Protein AF-A0A2E0QLB9-F1 (afdb_monomer_lite)

Structure (mmCIF, N/CA/C/O backbone):
data_AF-A0A2E0QLB9-F1
#
_entry.id   AF-A0A2E0QLB9-F1
#
loop_
_atom_site.group_PDB
_atom_site.id
_atom_site.type_symbol
_atom_site.label_atom_id
_atom_site.label_alt_id
_atom_site.label_comp_id
_atom_site.label_asym_id
_atom_site.label_entity_id
_atom_site.label_seq_id
_atom_site.pdbx_PDB_ins_code
_atom_site.Cartn_x
_atom_site.Cartn_y
_atom_site.Cartn_z
_atom_site.occupancy
_atom_site.B_iso_or_equiv
_atom_site.auth_seq_id
_atom_site.auth_comp_id
_atom_site.auth_asym_id
_atom_site.auth_atom_id
_atom_site.pdbx_PDB_model_num
ATOM 1 N N . MET A 1 1 ? -23.725 -4.078 9.492 1.00 59.78 1 MET A N 1
ATOM 2 C CA . MET A 1 1 ? -22.254 -4.255 9.501 1.00 59.78 1 MET A CA 1
ATOM 3 C C . MET A 1 1 ? -21.684 -3.276 10.518 1.00 59.78 1 MET A C 1
ATOM 5 O O . MET A 1 1 ? -22.081 -2.119 10.483 1.00 59.78 1 MET A O 1
ATOM 9 N N . THR A 1 2 ? -20.850 -3.705 11.464 1.00 81.62 2 THR A N 1
ATOM 10 C CA . THR A 1 2 ? -20.255 -2.782 12.447 1.00 81.62 2 THR A CA 1
ATOM 11 C C . THR A 1 2 ? -19.174 -1.938 11.767 1.00 81.62 2 THR A C 1
ATOM 13 O O . THR A 1 2 ? -18.362 -2.468 11.013 1.00 81.62 2 THR A O 1
ATOM 16 N N . GLN A 1 3 ? -19.142 -0.626 12.021 1.00 83.00 3 GLN A N 1
ATOM 17 C CA . GLN A 1 3 ? -18.191 0.322 11.407 1.00 83.00 3 GLN A CA 1
ATOM 18 C C . GLN A 1 3 ? -16.726 -0.147 11.500 1.00 83.00 3 GLN A C 1
ATOM 20 O O . GLN A 1 3 ? -15.946 0.017 10.567 1.00 83.00 3 GLN A O 1
ATOM 25 N N . ARG A 1 4 ? -16.372 -0.811 12.604 1.00 83.88 4 ARG A N 1
ATOM 26 C CA . ARG A 1 4 ? -15.047 -1.406 12.835 1.00 83.88 4 ARG A CA 1
ATOM 27 C C . ARG A 1 4 ? -14.689 -2.497 11.826 1.00 83.88 4 ARG A C 1
ATOM 29 O O . ARG A 1 4 ? -13.564 -2.533 11.344 1.00 83.88 4 ARG A O 1
ATOM 36 N N . LEU A 1 5 ? -15.649 -3.357 11.487 1.00 86.69 5 LEU A N 1
ATOM 37 C CA . LEU A 1 5 ? -15.458 -4.425 10.508 1.00 86.69 5 LEU A CA 1
ATOM 38 C C . LEU A 1 5 ? -15.210 -3.826 9.117 1.00 86.69 5 LEU A C 1
ATOM 40 O O . LEU A 1 5 ? -14.315 -4.277 8.412 1.00 86.69 5 LEU A O 1
ATOM 44 N N . VAL A 1 6 ? -15.928 -2.758 8.755 1.00 90.12 6 VAL A N 1
ATOM 45 C CA . VAL A 1 6 ? -15.717 -2.046 7.482 1.00 90.12 6 VAL A CA 1
ATOM 46 C C . VAL A 1 6 ? -14.309 -1.449 7.402 1.00 90.12 6 VAL A C 1
ATOM 48 O O . VAL A 1 6 ? -13.627 -1.657 6.404 1.00 90.12 6 VAL A O 1
ATOM 51 N N . ILE A 1 7 ? -13.842 -0.769 8.456 1.00 90.88 7 ILE A N 1
ATOM 52 C CA . ILE A 1 7 ? -12.485 -0.192 8.507 1.00 90.88 7 ILE A CA 1
ATOM 53 C C . ILE A 1 7 ? -11.416 -1.285 8.388 1.00 90.88 7 ILE A C 1
ATOM 55 O O . ILE A 1 7 ? -10.431 -1.108 7.677 1.00 90.88 7 ILE A O 1
ATOM 59 N N . PHE A 1 8 ? -11.629 -2.425 9.044 1.00 91.25 8 PHE A N 1
ATOM 60 C CA . PHE A 1 8 ? -10.710 -3.557 8.988 1.00 91.25 8 PHE A CA 1
ATOM 61 C C . PHE A 1 8 ? -10.664 -4.230 7.606 1.00 91.25 8 PHE A C 1
ATOM 63 O O . PHE A 1 8 ? -9.595 -4.558 7.103 1.00 91.25 8 PHE A O 1
ATOM 70 N N . LEU A 1 9 ? -11.809 -4.415 6.946 1.00 92.62 9 LEU A N 1
ATOM 71 C CA . LEU A 1 9 ? -11.820 -4.925 5.571 1.00 92.62 9 LEU A CA 1
ATOM 72 C C . LEU A 1 9 ? -11.170 -3.928 4.606 1.00 92.62 9 LEU A C 1
ATOM 74 O O . LEU A 1 9 ? -10.381 -4.326 3.751 1.00 92.62 9 LEU A O 1
ATOM 78 N N . GLN A 1 10 ? -11.453 -2.634 4.769 1.00 94.12 10 GLN A N 1
ATOM 79 C CA . GLN A 1 10 ? -10.847 -1.578 3.964 1.00 94.12 10 GLN A CA 1
ATOM 80 C C . GLN A 1 10 ? -9.322 -1.564 4.112 1.00 94.12 10 GLN A C 1
ATOM 82 O O . GLN A 1 10 ? -8.612 -1.436 3.116 1.00 94.12 10 GLN A O 1
ATOM 87 N N . SER A 1 11 ? -8.796 -1.717 5.327 1.00 94.25 11 SER A N 1
ATOM 88 C CA . SER A 1 11 ? -7.351 -1.717 5.545 1.00 94.25 11 SER A CA 1
ATOM 89 C C . SER A 1 11 ? -6.658 -2.913 4.892 1.00 94.25 11 SER A C 1
ATOM 91 O O . SER A 1 11 ? -5.596 -2.734 4.297 1.00 94.25 11 SER A O 1
ATOM 93 N N . ILE A 1 12 ? -7.276 -4.099 4.911 1.00 95.25 12 ILE A N 1
ATOM 94 C CA . ILE A 1 12 ? -6.782 -5.275 4.177 1.00 95.25 12 ILE A CA 1
ATOM 95 C C . ILE A 1 12 ? -6.690 -4.970 2.682 1.00 95.25 12 ILE A C 1
ATOM 97 O O . ILE A 1 12 ? -5.657 -5.232 2.067 1.00 95.25 12 ILE A O 1
ATOM 101 N N . VAL A 1 13 ? -7.737 -4.380 2.101 1.00 96.75 13 VAL A N 1
ATOM 102 C CA . VAL A 1 13 ? -7.747 -4.006 0.680 1.00 96.75 13 VAL A CA 1
ATOM 103 C C . VAL A 1 13 ? -6.587 -3.056 0.368 1.00 96.75 13 VAL A C 1
ATOM 105 O O . VAL A 1 13 ? -5.828 -3.313 -0.565 1.00 96.75 13 VAL A O 1
ATOM 108 N N . LEU A 1 14 ? -6.382 -2.010 1.174 1.00 96.62 14 LEU A N 1
ATOM 109 C CA . LEU A 1 14 ? -5.283 -1.057 0.972 1.00 96.62 14 LEU A CA 1
ATOM 110 C C . LEU A 1 14 ? -3.903 -1.726 1.049 1.00 96.62 14 LEU A C 1
ATOM 112 O O . LEU A 1 14 ? -3.052 -1.455 0.204 1.00 96.62 14 LEU A O 1
ATOM 116 N N . ILE A 1 15 ? -3.689 -2.632 2.008 1.00 96.56 15 ILE A N 1
ATOM 117 C CA . ILE A 1 15 ? -2.422 -3.366 2.150 1.00 96.56 15 ILE A CA 1
ATOM 118 C C . ILE A 1 15 ? -2.186 -4.286 0.950 1.00 96.56 15 ILE A C 1
ATOM 120 O O . ILE A 1 15 ? -1.065 -4.345 0.444 1.00 96.56 15 ILE A O 1
ATOM 124 N N . ILE A 1 16 ? -3.222 -4.977 0.465 1.00 97.38 16 ILE A N 1
ATOM 125 C CA . ILE A 1 16 ? -3.119 -5.853 -0.709 1.00 97.38 16 ILE A CA 1
ATOM 126 C C . ILE A 1 16 ? -2.729 -5.033 -1.940 1.00 97.38 16 ILE A C 1
ATOM 128 O O . ILE A 1 16 ? -1.730 -5.345 -2.585 1.00 97.38 16 ILE A O 1
ATOM 132 N N . PHE A 1 17 ? -3.463 -3.962 -2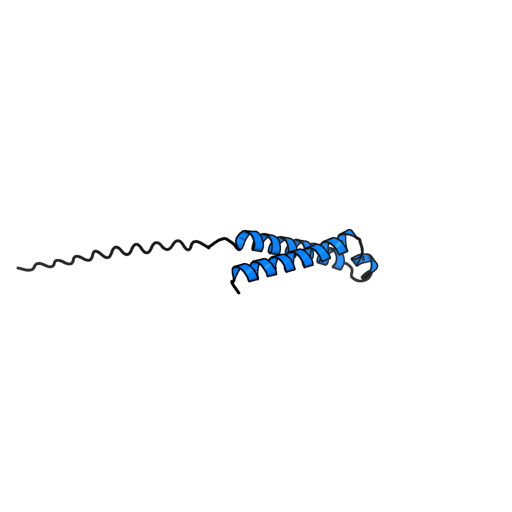.251 1.00 96.69 17 PHE A N 1
ATOM 133 C CA . PHE A 1 17 ? -3.163 -3.125 -3.417 1.00 96.69 17 PHE A CA 1
ATOM 134 C C . PHE A 1 17 ? -1.799 -2.434 -3.302 1.00 96.69 17 PHE A C 1
ATOM 136 O O . PHE A 1 17 ? -1.047 -2.399 -4.278 1.00 96.69 17 PHE A O 1
ATOM 143 N N . GLY A 1 18 ? -1.435 -1.956 -2.109 1.00 96.62 18 GLY A N 1
ATOM 144 C CA . GLY A 1 18 ? -0.117 -1.379 -1.860 1.00 96.62 18 GLY A CA 1
ATOM 145 C C . GLY A 1 18 ? 1.012 -2.387 -2.094 1.00 96.62 18 GLY A C 1
ATOM 146 O O . GLY A 1 18 ? 1.984 -2.099 -2.795 1.00 96.62 18 GLY A O 1
ATOM 147 N N . SER A 1 19 ? 0.835 -3.613 -1.596 1.00 96.06 19 SER A N 1
ATOM 148 C CA . SER A 1 19 ? 1.788 -4.715 -1.764 1.00 96.06 19 SER A CA 1
ATOM 149 C C . SER A 1 19 ? 1.923 -5.152 -3.223 1.00 96.06 19 SER A C 1
ATOM 151 O O . SER A 1 19 ? 3.030 -5.449 -3.670 1.00 96.06 19 SER A O 1
ATOM 153 N N . VAL A 1 20 ? 0.830 -5.140 -3.993 1.00 96.19 20 VAL A N 1
ATOM 154 C CA . VAL A 1 20 ? 0.858 -5.408 -5.439 1.00 96.19 20 VAL A CA 1
ATOM 155 C C . VAL A 1 20 ? 1.745 -4.388 -6.153 1.00 96.19 20 VAL A C 1
ATOM 157 O O . VAL A 1 20 ? 2.626 -4.787 -6.913 1.00 96.19 20 VAL A O 1
ATOM 160 N N . PHE A 1 21 ? 1.587 -3.089 -5.888 1.00 93.88 21 PHE A N 1
ATOM 161 C CA . PHE A 1 21 ? 2.434 -2.060 -6.505 1.00 93.88 21 PHE A CA 1
ATOM 162 C C . PHE A 1 21 ? 3.913 -2.205 -6.142 1.00 93.88 21 PHE A C 1
ATOM 164 O O . PHE A 1 21 ? 4.767 -2.135 -7.029 1.00 93.88 21 PHE A O 1
ATOM 171 N N . ILE A 1 22 ? 4.221 -2.497 -4.877 1.00 94.44 22 ILE A N 1
ATOM 172 C CA . ILE A 1 22 ? 5.599 -2.761 -4.438 1.00 94.44 22 ILE A CA 1
ATOM 173 C C . ILE A 1 22 ? 6.163 -3.994 -5.158 1.00 94.44 22 ILE A C 1
ATOM 175 O O . ILE A 1 22 ? 7.280 -3.960 -5.668 1.00 94.44 22 ILE A O 1
ATOM 179 N N . TRP A 1 23 ? 5.389 -5.073 -5.269 1.00 94.81 23 TRP A N 1
ATOM 180 C CA . TRP A 1 23 ? 5.816 -6.293 -5.951 1.00 94.81 23 TRP A CA 1
ATOM 181 C C . TRP A 1 23 ? 6.103 -6.073 -7.442 1.00 94.81 23 TRP A C 1
ATOM 183 O O . TRP A 1 23 ? 7.103 -6.582 -7.958 1.00 94.81 23 TRP A O 1
ATOM 193 N N . PHE A 1 24 ? 5.259 -5.292 -8.123 1.00 92.00 24 PHE A N 1
ATOM 194 C CA . PHE A 1 24 ? 5.448 -4.906 -9.523 1.00 92.00 24 PHE A CA 1
ATOM 195 C C . PHE A 1 24 ? 6.729 -4.089 -9.731 1.00 92.00 24 PHE A C 1
ATOM 197 O O . PHE A 1 24 ? 7.412 -4.290 -10.741 1.00 92.00 24 PHE A O 1
ATOM 204 N N . TYR A 1 25 ? 7.064 -3.214 -8.778 1.00 90.31 25 TYR A N 1
ATOM 205 C CA . TYR A 1 25 ? 8.317 -2.463 -8.768 1.00 90.31 25 TYR A CA 1
ATOM 206 C C . TYR A 1 25 ? 9.529 -3.379 -8.542 1.00 90.31 25 TYR A C 1
ATOM 208 O O . TYR A 1 25 ? 10.438 -3.396 -9.366 1.00 90.31 25 TYR A O 1
ATOM 216 N N . VAL A 1 26 ? 9.512 -4.208 -7.489 1.00 91.94 26 VAL A N 1
ATOM 217 C CA . VAL A 1 26 ? 10.631 -5.103 -7.125 1.00 91.94 26 VAL A CA 1
ATOM 218 C C . VAL A 1 26 ? 10.972 -6.091 -8.244 1.00 91.94 26 VAL A C 1
ATOM 220 O O . VAL A 1 26 ? 12.140 -6.382 -8.474 1.00 91.94 26 VAL A O 1
ATOM 223 N N . HIS A 1 27 ? 9.972 -6.589 -8.973 1.00 90.75 27 HIS A N 1
ATOM 224 C CA . HIS A 1 27 ? 10.191 -7.532 -10.076 1.00 90.75 27 HIS A CA 1
ATOM 225 C C . HIS A 1 27 ? 10.523 -6.856 -11.417 1.00 90.75 27 HIS A C 1
ATOM 227 O O . HIS A 1 27 ? 10.548 -7.541 -12.441 1.00 90.75 27 HIS A O 1
ATOM 233 N N . GLY A 1 28 ? 10.693 -5.528 -11.460 1.00 83.75 28 GLY A N 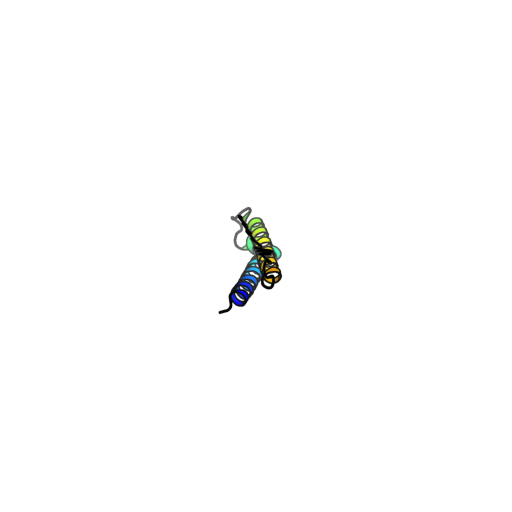1
ATOM 234 C CA . GLY A 1 28 ? 10.982 -4.789 -12.697 1.00 83.75 28 GLY A CA 1
ATOM 235 C C . GLY A 1 28 ? 9.885 -4.908 -13.764 1.00 83.75 28 GLY A C 1
ATOM 236 O O . GLY A 1 28 ? 10.093 -4.601 -14.937 1.00 83.75 28 GLY A O 1
ATOM 237 N N . ARG A 1 29 ? 8.683 -5.367 -13.389 1.00 83.69 29 ARG A N 1
ATOM 238 C CA . ARG A 1 29 ? 7.587 -5.606 -14.340 1.00 83.69 29 ARG A CA 1
ATOM 239 C C . ARG A 1 29 ? 7.073 -4.304 -14.939 1.00 83.69 29 ARG A C 1
ATOM 241 O O . ARG A 1 29 ? 6.656 -4.293 -16.091 1.00 83.69 29 ARG A O 1
ATOM 248 N N . LEU A 1 30 ? 7.107 -3.219 -14.169 1.00 80.44 30 LEU A N 1
ATOM 249 C CA . LEU A 1 30 ? 6.674 -1.902 -14.634 1.00 80.44 30 LEU A CA 1
ATOM 250 C C . LEU A 1 30 ? 7.570 -1.373 -15.757 1.00 80.44 30 LEU A C 1
ATOM 252 O O . LEU A 1 30 ? 7.064 -0.804 -16.713 1.00 80.44 30 LEU A O 1
ATOM 256 N N . GLU A 1 31 ? 8.876 -1.623 -15.694 1.00 78.25 31 GLU A N 1
ATOM 257 C CA . GLU A 1 31 ? 9.804 -1.283 -16.776 1.00 78.25 31 GLU A CA 1
ATOM 258 C C . GLU A 1 31 ? 9.573 -2.143 -18.018 1.00 78.25 31 GLU A C 1
ATOM 260 O O . GLU A 1 31 ? 9.541 -1.631 -19.137 1.00 78.25 31 GLU A O 1
ATOM 265 N N . LYS A 1 32 ? 9.324 -3.440 -17.810 1.00 78.25 32 LYS A N 1
ATOM 266 C CA . LYS A 1 32 ? 9.064 -4.400 -18.886 1.00 78.25 32 LYS A CA 1
ATOM 267 C C . LYS A 1 32 ? 7.757 -4.137 -19.640 1.00 78.25 32 LYS A C 1
ATOM 269 O O . LYS A 1 32 ? 7.703 -4.368 -20.843 1.00 78.25 32 LYS A O 1
ATOM 274 N N . TYR A 1 33 ? 6.700 -3.711 -18.948 1.00 79.69 33 TYR A N 1
ATOM 275 C CA . TYR A 1 33 ? 5.376 -3.507 -19.552 1.00 79.69 33 TYR A CA 1
ATOM 276 C C . TYR A 1 33 ? 5.080 -2.047 -19.910 1.00 79.69 33 TYR A C 1
ATOM 278 O O . TYR A 1 33 ? 4.279 -1.800 -20.806 1.00 79.69 33 TYR A O 1
ATOM 286 N N . LEU A 1 34 ? 5.713 -1.081 -19.239 1.00 79.44 34 LEU A N 1
ATOM 287 C CA . LEU A 1 34 ? 5.513 0.353 -19.460 1.00 79.44 34 LEU A CA 1
ATOM 288 C C . LEU A 1 34 ? 6.845 1.076 -19.709 1.00 79.44 34 LEU A C 1
ATOM 290 O O . LEU A 1 34 ? 7.148 2.095 -19.090 1.00 79.44 34 LEU A O 1
ATOM 294 N N . THR A 1 35 ? 7.633 0.573 -20.660 1.00 64.62 35 THR A N 1
ATOM 295 C CA . THR A 1 35 ? 8.964 1.107 -21.012 1.00 64.62 35 THR A CA 1
ATOM 296 C C . THR A 1 35 ? 8.957 2.600 -21.381 1.00 64.62 35 THR A C 1
ATOM 298 O O . THR A 1 35 ? 9.948 3.286 -21.167 1.00 64.62 35 THR A O 1
ATOM 301 N N . SER A 1 36 ? 7.836 3.143 -21.873 1.00 68.62 36 SER A N 1
ATOM 302 C CA . SER A 1 36 ? 7.721 4.565 -22.243 1.00 68.62 36 SER A CA 1
ATOM 303 C C . SER A 1 36 ? 7.194 5.478 -21.124 1.00 68.62 36 SER A C 1
ATOM 305 O O . SER A 1 36 ? 7.063 6.681 -21.339 1.00 68.62 36 SER A O 1
ATOM 307 N N . ALA A 1 37 ? 6.855 4.943 -19.946 1.00 67.19 37 ALA A N 1
ATOM 308 C CA . ALA A 1 37 ? 6.143 5.695 -18.908 1.00 67.19 37 ALA A CA 1
ATOM 309 C C . ALA A 1 37 ? 7.052 6.513 -17.967 1.00 67.19 37 ALA A C 1
ATOM 311 O O . ALA A 1 37 ? 6.563 7.118 -17.013 1.00 67.19 37 ALA A O 1
ATOM 312 N N . GLY A 1 38 ? 8.365 6.560 -18.222 1.00 80.38 38 GLY A N 1
ATOM 313 C CA . GLY A 1 38 ? 9.307 7.400 -17.477 1.00 80.38 38 GLY A CA 1
ATOM 314 C C . GLY A 1 38 ? 9.262 7.149 -15.965 1.00 80.38 38 GLY A C 1
ATOM 315 O O . GLY A 1 38 ? 9.558 6.052 -15.498 1.00 80.38 38 GLY A O 1
ATOM 316 N N . SER A 1 39 ? 8.863 8.163 -15.189 1.00 83.38 39 SER A N 1
ATOM 317 C CA . SER A 1 39 ? 8.839 8.133 -13.715 1.00 83.38 39 SER A CA 1
ATOM 318 C C . SER A 1 39 ? 7.717 7.287 -13.095 1.00 83.38 39 SER A C 1
ATOM 320 O O . SER A 1 39 ? 7.646 7.175 -11.868 1.00 83.38 39 SER A O 1
ATOM 322 N N . PHE A 1 40 ? 6.863 6.656 -13.907 1.00 86.81 40 PHE A N 1
ATOM 323 C CA . PHE A 1 40 ? 5.727 5.854 -13.443 1.00 86.81 40 PHE A CA 1
ATOM 324 C C . PHE A 1 40 ? 6.114 4.751 -12.448 1.00 86.81 40 PHE A C 1
ATOM 326 O O . PHE A 1 40 ? 5.388 4.482 -11.497 1.00 86.81 40 PHE A O 1
ATOM 333 N N . GLN A 1 41 ? 7.285 4.139 -12.622 1.00 87.62 41 GLN A N 1
ATOM 334 C CA . GLN A 1 41 ? 7.780 3.080 -11.736 1.00 87.62 41 GLN A CA 1
ATOM 335 C C . GLN A 1 41 ? 7.971 3.590 -10.302 1.00 87.62 41 GLN A C 1
ATOM 337 O O . GLN A 1 41 ? 7.536 2.951 -9.345 1.00 87.62 41 GLN A O 1
ATOM 342 N N . ILE A 1 42 ? 8.583 4.770 -10.162 1.00 88.88 42 ILE A N 1
ATOM 343 C CA . ILE A 1 42 ? 8.808 5.418 -8.867 1.00 88.88 42 ILE A CA 1
ATOM 344 C C . ILE A 1 42 ? 7.473 5.880 -8.277 1.00 88.88 42 ILE A C 1
ATOM 346 O O . ILE A 1 42 ? 7.237 5.699 -7.086 1.00 88.88 42 ILE A O 1
ATOM 350 N N . GLN A 1 43 ? 6.569 6.416 -9.100 1.00 91.88 43 GLN A N 1
ATOM 351 C CA . GLN A 1 43 ? 5.227 6.801 -8.650 1.00 91.88 43 GLN A CA 1
ATOM 352 C C . GLN A 1 43 ? 4.440 5.600 -8.107 1.00 91.88 43 GLN A C 1
ATOM 354 O O . GLN A 1 43 ? 3.832 5.705 -7.044 1.00 91.88 43 GLN A O 1
ATOM 359 N N . ALA A 1 44 ? 4.495 4.448 -8.783 1.00 91.88 44 ALA A N 1
ATOM 360 C CA . ALA A 1 44 ? 3.857 3.215 -8.330 1.00 91.88 44 ALA A CA 1
ATOM 361 C C . ALA A 1 44 ? 4.458 2.709 -7.010 1.00 91.88 44 ALA A C 1
ATOM 363 O O . ALA A 1 44 ? 3.712 2.311 -6.116 1.00 91.88 44 ALA A O 1
ATOM 364 N N . LEU A 1 45 ? 5.785 2.783 -6.846 1.00 93.06 45 LEU A N 1
ATOM 365 C CA . LEU A 1 45 ? 6.439 2.449 -5.579 1.00 93.06 45 LEU A CA 1
ATOM 366 C C . LEU A 1 45 ? 5.942 3.348 -4.439 1.00 93.06 45 LEU A C 1
ATOM 368 O O . LEU A 1 45 ? 5.543 2.842 -3.390 1.00 93.06 45 LEU A O 1
ATOM 372 N N . ILE A 1 46 ? 5.939 4.667 -4.647 1.00 96.00 46 ILE A N 1
ATOM 373 C CA . ILE A 1 46 ? 5.487 5.640 -3.643 1.00 96.00 46 ILE A CA 1
ATOM 374 C C . ILE A 1 46 ? 4.018 5.390 -3.290 1.00 96.00 46 ILE A C 1
ATOM 376 O O . ILE A 1 46 ? 3.678 5.309 -2.111 1.00 96.00 46 ILE A O 1
ATOM 380 N N . ALA A 1 47 ? 3.157 5.204 -4.294 1.00 95.19 47 ALA A N 1
ATOM 381 C CA . ALA A 1 47 ? 1.748 4.892 -4.082 1.00 95.19 47 ALA A CA 1
ATOM 382 C C . ALA A 1 47 ? 1.573 3.601 -3.270 1.00 95.19 47 ALA A C 1
ATOM 384 O O . ALA A 1 47 ? 0.775 3.568 -2.334 1.00 95.19 47 ALA A O 1
ATOM 385 N N . GLY A 1 48 ? 2.353 2.562 -3.581 1.00 96.38 48 GLY A N 1
ATOM 386 C CA . GLY A 1 48 ? 2.341 1.299 -2.852 1.00 96.38 48 GLY A CA 1
ATOM 387 C C . GLY A 1 48 ? 2.715 1.455 -1.377 1.00 96.38 48 GLY A C 1
ATOM 388 O O . GLY A 1 48 ? 2.009 0.954 -0.502 1.00 96.38 48 GLY A O 1
ATOM 389 N N . LEU A 1 49 ? 3.777 2.211 -1.088 1.00 97.50 49 LEU A N 1
ATOM 390 C CA . LEU A 1 49 ? 4.220 2.497 0.280 1.00 97.50 49 LEU A CA 1
ATOM 391 C C . LEU A 1 49 ? 3.178 3.297 1.070 1.00 97.50 49 LEU A C 1
ATOM 393 O O . LEU A 1 49 ? 2.868 2.940 2.207 1.00 97.50 49 LEU A O 1
ATOM 397 N N . VAL A 1 50 ? 2.602 4.339 0.466 1.00 97.81 50 VAL A N 1
ATOM 398 C CA . VAL A 1 50 ? 1.560 5.165 1.098 1.00 97.81 50 VAL A CA 1
ATOM 399 C C . VAL A 1 50 ? 0.314 4.332 1.405 1.00 97.81 50 VAL A C 1
ATOM 401 O O . VAL A 1 50 ? -0.216 4.412 2.512 1.00 97.81 50 VAL A O 1
ATOM 404 N N . LEU A 1 51 ? -0.128 3.482 0.473 1.00 97.31 51 LEU A N 1
ATOM 405 C CA . LEU A 1 51 ? -1.264 2.576 0.678 1.00 97.31 51 LEU A CA 1
ATOM 406 C C . LEU A 1 51 ? -1.027 1.610 1.845 1.00 97.31 51 LEU A C 1
ATOM 408 O O . LEU A 1 51 ? -1.892 1.474 2.711 1.00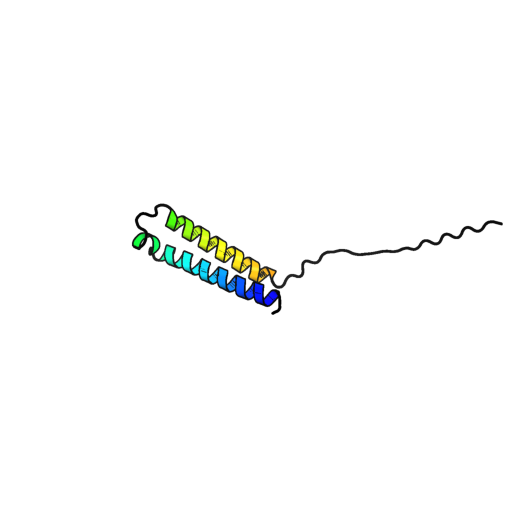 97.31 51 LEU A O 1
ATOM 412 N N . CYS A 1 52 ? 0.153 0.989 1.910 1.00 97.06 52 CYS A N 1
ATOM 413 C CA . CYS A 1 52 ? 0.529 0.113 3.020 1.00 97.06 52 CYS A CA 1
ATOM 414 C C . CYS A 1 52 ? 0.582 0.865 4.357 1.00 97.06 52 CYS A C 1
ATOM 416 O O . CYS A 1 52 ? 0.107 0.346 5.370 1.00 97.06 52 CYS A O 1
ATOM 418 N N . MET A 1 53 ? 1.109 2.093 4.369 1.00 97.25 53 MET A N 1
ATOM 419 C CA . MET A 1 53 ? 1.173 2.935 5.565 1.00 97.25 53 MET A CA 1
ATOM 420 C C . MET A 1 53 ? -0.229 3.288 6.078 1.00 97.25 53 MET A C 1
ATOM 422 O O . MET A 1 53 ? -0.516 3.079 7.257 1.00 97.25 53 MET A O 1
ATOM 426 N N . ILE A 1 54 ? -1.124 3.749 5.199 1.00 96.25 54 ILE A N 1
ATOM 427 C CA . ILE A 1 54 ? -2.512 4.089 5.550 1.00 96.25 54 ILE A CA 1
ATOM 428 C C . ILE A 1 54 ? -3.273 2.842 6.011 1.00 96.25 54 ILE A C 1
ATOM 430 O O . ILE A 1 54 ? -3.960 2.883 7.030 1.00 96.25 54 ILE A O 1
ATOM 434 N N . GLY A 1 55 ? -3.138 1.721 5.299 1.00 95.19 55 GLY A N 1
ATOM 435 C CA . GLY A 1 55 ? -3.772 0.461 5.682 1.00 95.19 55 GLY A CA 1
ATOM 436 C C . GLY A 1 55 ? -3.332 0.000 7.072 1.00 95.19 55 GLY A C 1
ATOM 437 O O . GLY A 1 55 ? -4.171 -0.284 7.924 1.00 95.19 55 GLY A O 1
ATOM 438 N N . THR A 1 56 ? -2.027 0.019 7.347 1.00 94.38 56 THR A N 1
ATOM 439 C CA . THR A 1 56 ? -1.478 -0.341 8.665 1.00 94.38 56 THR A CA 1
ATOM 440 C C . THR A 1 56 ? -1.972 0.608 9.755 1.00 94.38 56 THR A C 1
ATOM 442 O O . THR A 1 56 ? -2.413 0.158 10.814 1.00 94.38 56 THR A O 1
ATOM 445 N N . PHE A 1 57 ? -1.970 1.916 9.485 1.00 94.12 57 PHE A N 1
ATOM 446 C CA . PHE A 1 57 ? -2.487 2.920 10.409 1.00 94.12 57 PHE A CA 1
ATOM 447 C C . PHE A 1 57 ? -3.951 2.651 10.773 1.00 94.12 57 PHE A C 1
ATOM 449 O O . PHE A 1 57 ? -4.282 2.624 11.958 1.00 94.12 57 PHE A O 1
ATOM 456 N N . LEU A 1 58 ? -4.806 2.381 9.781 1.00 92.44 58 LEU A N 1
ATOM 457 C CA . LEU A 1 58 ? -6.224 2.077 9.985 1.00 92.44 58 LEU A CA 1
ATOM 458 C C . LEU A 1 58 ? -6.440 0.802 10.807 1.00 92.44 58 LEU A C 1
ATOM 460 O O . LEU A 1 58 ? -7.318 0.792 11.667 1.00 92.44 58 LEU A O 1
ATOM 464 N N . VAL A 1 59 ? -5.641 -0.254 10.597 1.00 91.62 59 VAL A N 1
ATOM 465 C CA . VAL A 1 59 ? -5.699 -1.465 11.441 1.00 91.62 59 VAL A CA 1
ATOM 466 C C . VAL A 1 59 ? -5.453 -1.094 12.901 1.00 91.62 59 VAL A C 1
ATOM 468 O O . VAL A 1 59 ? -6.274 -1.424 13.758 1.00 91.62 59 VAL A O 1
ATOM 471 N N . ILE A 1 60 ? -4.368 -0.364 13.168 1.00 90.50 60 ILE A N 1
ATOM 472 C CA . ILE A 1 60 ? -3.943 0.009 14.523 1.00 90.50 60 ILE A CA 1
ATOM 473 C C . ILE A 1 60 ? -4.974 0.926 15.199 1.00 90.50 60 ILE A C 1
ATOM 475 O O . ILE A 1 60 ? -5.304 0.726 16.365 1.00 90.50 60 ILE A O 1
ATOM 479 N N . THR A 1 61 ? -5.527 1.909 14.482 1.00 87.75 61 THR A N 1
ATOM 480 C CA . THR A 1 61 ? -6.471 2.885 15.065 1.00 87.75 61 THR A CA 1
ATOM 481 C C . THR A 1 61 ? -7.926 2.421 15.100 1.00 87.75 61 THR A C 1
ATOM 483 O O . THR A 1 61 ? -8.709 2.994 15.855 1.00 87.75 61 THR A O 1
ATOM 486 N N . SER A 1 62 ? -8.309 1.362 14.378 1.00 82.50 62 SER A N 1
ATOM 487 C CA . SER A 1 62 ? -9.702 0.871 14.317 1.00 82.50 62 SER A CA 1
ATOM 488 C C . SER A 1 62 ? -10.321 0.506 15.679 1.00 82.50 62 SER A C 1
ATOM 490 O O . SER A 1 62 ? -11.547 0.526 15.839 1.00 82.50 62 SER A O 1
ATOM 492 N N . GLY A 1 63 ? -9.486 0.176 16.671 1.00 75.88 63 GLY A N 1
ATOM 493 C CA . GLY A 1 63 ? -9.900 -0.161 18.033 1.00 75.88 63 GLY A CA 1
ATOM 494 C C . GLY A 1 63 ? -10.021 1.034 18.982 1.00 75.88 63 GLY A C 1
ATOM 495 O O . GLY A 1 63 ? -10.758 0.937 19.972 1.00 75.88 63 GLY A O 1
ATOM 496 N N . ASN A 1 64 ? -9.356 2.153 18.679 1.00 76.88 64 ASN A N 1
ATOM 497 C CA . ASN A 1 64 ? -9.309 3.314 19.561 1.00 76.88 64 ASN A CA 1
ATOM 498 C C . ASN A 1 64 ? -10.664 4.026 19.570 1.00 76.88 64 ASN A C 1
ATOM 500 O O . ASN A 1 64 ? -11.154 4.498 18.546 1.00 76.88 64 ASN A O 1
ATOM 504 N N . LYS A 1 65 ? -11.274 4.132 20.753 1.00 64.25 65 LYS A N 1
ATOM 505 C CA . LYS A 1 65 ? -12.294 5.152 20.987 1.00 64.25 65 LYS A CA 1
ATOM 506 C C . LYS A 1 65 ? -11.529 6.448 21.227 1.00 64.25 65 LYS A C 1
ATOM 508 O O . LYS A 1 65 ? -10.757 6.510 22.178 1.00 64.25 65 LYS A O 1
ATOM 513 N N . ALA A 1 66 ? -11.689 7.442 20.356 1.00 62.38 66 ALA A N 1
ATOM 514 C CA . ALA A 1 66 ? -11.225 8.787 20.666 1.00 62.38 66 ALA A CA 1
ATOM 515 C C . ALA A 1 66 ? -11.967 9.224 21.936 1.00 62.38 66 ALA A C 1
ATOM 517 O O . ALA A 1 66 ? -13.182 9.413 21.909 1.00 62.38 66 ALA A O 1
ATOM 518 N N . GLY A 1 67 ? -11.265 9.247 23.068 1.00 57.22 67 GLY A N 1
ATOM 519 C CA . GLY A 1 67 ? -11.814 9.749 24.316 1.00 57.22 67 GLY A CA 1
ATOM 520 C C . GLY A 1 67 ? -11.960 11.253 24.180 1.00 57.22 67 GLY A C 1
ATOM 521 O O . GLY A 1 67 ? -10.995 11.981 24.385 1.00 57.22 67 GLY A O 1
ATOM 522 N N . CYS A 1 68 ? -13.141 11.720 23.783 1.00 61.56 68 CYS A N 1
ATOM 523 C CA . CYS A 1 68 ? -13.511 13.109 23.994 1.00 61.56 68 CYS A CA 1
ATOM 524 C C . CYS A 1 68 ? -13.665 13.280 25.508 1.00 61.56 68 CYS A C 1
ATOM 526 O O . CYS A 1 68 ? -14.680 12.885 26.077 1.00 61.56 68 CYS A O 1
ATOM 528 N N . ALA A 1 69 ? -12.612 13.771 26.159 1.00 58.72 69 ALA A N 1
ATOM 529 C CA . ALA A 1 69 ? -12.638 14.173 27.555 1.00 58.72 69 ALA A CA 1
ATOM 530 C C . ALA A 1 69 ? -13.537 15.411 27.684 1.00 58.72 69 ALA A C 1
ATOM 532 O O . ALA A 1 69 ? -13.073 16.540 27.564 1.00 58.72 69 ALA A O 1
ATOM 533 N N . HIS A 1 70 ? -14.837 15.192 27.851 1.00 64.81 70 HIS A N 1
ATOM 534 C CA . HIS A 1 70 ? -15.762 16.213 28.321 1.00 64.81 70 HIS A CA 1
ATOM 535 C C . HIS A 1 70 ? -16.279 15.748 29.678 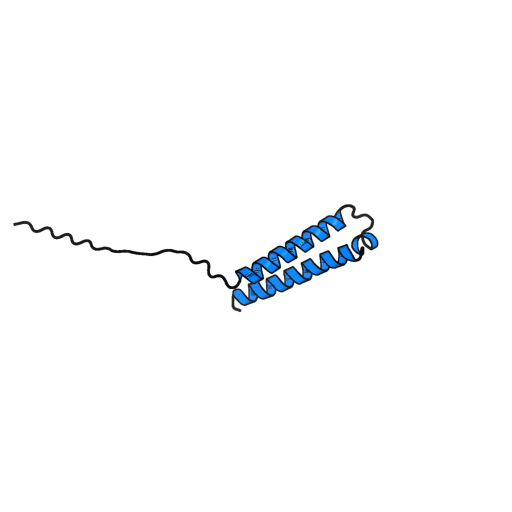1.00 64.81 70 HIS A C 1
ATOM 537 O O . HIS A 1 70 ? -17.294 15.057 29.755 1.00 64.81 70 HIS A O 1
ATOM 543 N N . ASP A 1 71 ? -15.533 16.087 30.732 1.00 61.09 71 ASP A N 1
ATOM 544 C CA . ASP A 1 71 ? -16.106 16.152 32.074 1.00 61.09 71 ASP A CA 1
ATOM 545 C C . ASP A 1 71 ? -17.150 17.267 32.046 1.00 61.09 71 ASP A C 1
ATOM 547 O O . ASP A 1 71 ? -16.829 18.449 31.919 1.00 61.09 71 ASP A O 1
ATOM 551 N N . HIS A 1 72 ? -18.416 16.871 32.093 1.00 65.88 72 HIS A N 1
ATOM 552 C CA . HIS A 1 72 ? -19.509 17.766 32.426 1.00 65.88 72 HIS A CA 1
ATOM 553 C C . HIS A 1 72 ? -19.666 17.752 33.944 1.00 65.88 72 HIS A C 1
ATOM 555 O O . HIS A 1 72 ? -20.610 17.162 34.466 1.00 65.88 72 HIS A O 1
ATOM 561 N N . ASP A 1 73 ? -18.717 18.377 34.639 1.00 56.97 73 ASP A N 1
ATOM 562 C CA . ASP A 1 73 ? -18.899 18.736 36.042 1.00 56.97 73 ASP A CA 1
ATOM 563 C C . ASP A 1 73 ? -19.803 19.975 36.083 1.00 56.97 73 ASP A C 1
ATOM 565 O O . ASP A 1 73 ? -19.358 21.122 36.045 1.00 56.97 73 ASP A O 1
ATOM 569 N N . HIS A 1 74 ? -21.109 19.730 35.990 1.00 63.03 74 HIS A N 1
ATOM 570 C CA . HIS A 1 74 ? -22.136 20.732 36.237 1.00 63.03 74 HIS A CA 1
ATOM 571 C C . HIS A 1 74 ? -22.515 20.664 37.713 1.00 63.03 74 HIS A C 1
ATOM 573 O O . HIS A 1 74 ? -23.575 20.143 38.058 1.00 63.03 74 HIS A O 1
ATOM 579 N N . ASP A 1 75 ? -21.644 21.190 38.570 1.00 58.47 75 ASP A N 1
ATOM 580 C CA . ASP A 1 75 ? -22.022 21.534 39.935 1.00 58.47 75 ASP A CA 1
ATOM 581 C C . ASP A 1 75 ? -22.818 22.847 39.883 1.00 58.47 75 ASP A C 1
ATOM 583 O O . ASP A 1 75 ? -22.273 23.951 39.816 1.00 58.47 75 ASP A O 1
ATOM 587 N N . HIS A 1 76 ? -24.137 22.713 39.754 1.00 65.00 76 HIS A N 1
ATOM 588 C CA . HIS A 1 76 ? -25.083 23.819 39.862 1.00 65.00 76 HIS A CA 1
ATOM 589 C C . HIS A 1 76 ? -25.626 23.883 41.292 1.00 65.00 76 HIS A C 1
ATOM 591 O O . HIS A 1 76 ? -26.815 23.656 41.501 1.00 65.00 76 HIS A O 1
ATOM 597 N N . ASP A 1 77 ? -24.777 24.233 42.258 1.00 60.66 77 ASP A N 1
ATOM 598 C CA . ASP A 1 77 ? -25.241 24.718 43.561 1.00 60.66 77 ASP A CA 1
ATOM 599 C C . ASP A 1 77 ? -25.487 26.232 43.457 1.00 60.66 77 ASP A C 1
ATOM 601 O O . ASP A 1 77 ? -24.609 27.075 43.649 1.00 60.66 77 ASP A O 1
ATOM 605 N N . HIS A 1 78 ? -26.713 26.581 43.066 1.00 64.19 78 HIS A N 1
ATOM 606 C CA . HIS A 1 78 ? -27.257 27.931 43.189 1.00 64.19 78 HIS A CA 1
ATOM 607 C C . HIS A 1 78 ? -28.210 27.983 44.389 1.00 64.19 78 HIS A C 1
ATOM 609 O O . HIS A 1 78 ? -29.424 28.058 44.206 1.00 64.19 78 HIS A O 1
ATOM 615 N N . ASP A 1 79 ? -27.665 27.988 45.606 1.00 62.19 79 ASP A N 1
ATOM 616 C CA . ASP A 1 79 ? -28.421 28.397 46.793 1.00 62.19 79 ASP A CA 1
ATOM 617 C C . ASP A 1 79 ? -28.471 29.931 46.845 1.00 62.19 79 ASP A C 1
ATOM 619 O O . ASP A 1 79 ? -27.542 30.617 47.278 1.00 62.19 79 ASP A O 1
ATOM 623 N N . HIS A 1 80 ? -29.568 30.484 46.330 1.00 66.19 80 HIS A N 1
ATOM 624 C CA . HIS A 1 80 ? -29.953 31.879 46.517 1.00 66.19 80 HIS A CA 1
ATOM 625 C C . HIS A 1 80 ? -30.939 31.986 47.687 1.00 66.19 80 HIS A C 1
ATOM 627 O O . HIS A 1 80 ? -32.133 32.186 47.467 1.00 66.19 80 HIS A O 1
ATOM 633 N N . ASP A 1 81 ? -30.443 31.898 48.922 1.00 61.44 81 ASP A 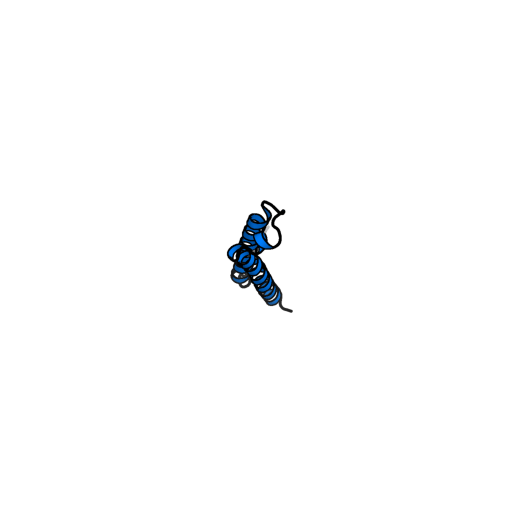N 1
ATOM 634 C CA . ASP A 1 81 ? -31.212 32.328 50.093 1.00 61.44 81 ASP A CA 1
ATOM 635 C C . ASP A 1 81 ? -31.136 33.858 50.208 1.00 61.44 81 ASP A C 1
ATOM 637 O O . ASP A 1 81 ? -30.142 34.448 50.639 1.00 61.44 81 ASP A O 1
ATOM 641 N N . HIS A 1 82 ? -32.204 34.514 49.758 1.00 63.06 82 HIS A N 1
ATOM 642 C CA . HIS A 1 82 ? -32.495 35.912 50.049 1.00 63.06 82 HIS A CA 1
ATOM 643 C C . HIS A 1 82 ? -33.520 35.976 51.182 1.00 63.06 82 HIS A C 1
ATOM 645 O O . HIS A 1 82 ? -34.714 36.135 50.929 1.00 63.06 82 HIS A O 1
ATOM 651 N N . ASP A 1 83 ? -33.048 35.893 52.424 1.00 61.44 83 ASP A N 1
ATOM 652 C CA . ASP A 1 83 ? -33.853 36.277 53.581 1.00 61.44 83 ASP A CA 1
ATOM 653 C C . ASP A 1 83 ? -33.872 37.808 53.696 1.00 61.44 83 ASP A C 1
ATOM 655 O O . ASP A 1 83 ? -32.858 38.463 53.958 1.00 61.44 83 ASP A O 1
ATOM 659 N N . HIS A 1 84 ? -35.051 38.380 53.467 1.00 56.47 84 HIS A N 1
ATOM 660 C CA . HIS A 1 84 ? -35.414 39.731 53.866 1.00 56.47 84 HIS A CA 1
ATOM 661 C C . HIS A 1 84 ? -36.442 39.622 54.993 1.00 56.47 84 HIS A C 1
ATOM 663 O O . HIS A 1 84 ? -37.550 39.175 54.720 1.00 56.47 84 HIS A O 1
ATOM 669 N N . ASP A 1 85 ? -36.059 40.034 56.207 1.00 54.69 85 ASP A N 1
ATOM 670 C CA . ASP A 1 85 ? -36.906 40.697 57.219 1.00 54.69 85 ASP A CA 1
ATOM 671 C C . ASP A 1 85 ? -36.038 41.316 58.335 1.00 54.69 85 ASP A C 1
ATOM 673 O O . ASP A 1 85 ? -35.246 40.586 58.976 1.00 54.69 85 ASP A O 1
#

Sequence (85 aa):
MTQRLVIFLQSIVLIIFGSVFIWFYVHGRLEKYLTSAGSFQIQALIAGLVLCMIGTFLV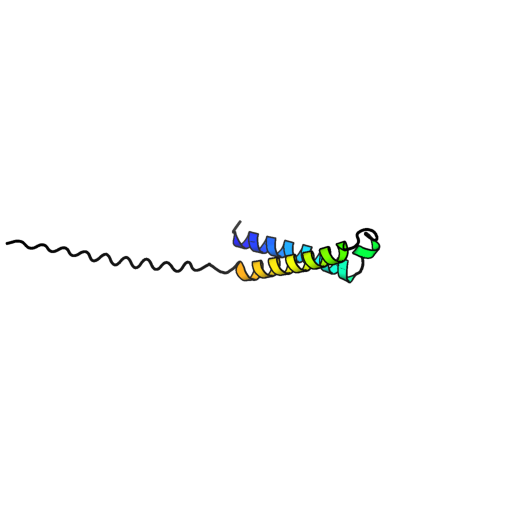ITSGNKAGCAHDHDHDHDHDHDHDHD

Foldseek 3Di:
DDPLVVLLVQLVVLLVQLVVLCVCLVVCVCCVVVVPPPCVNVVSNVSSVVSNVVSVVSNVCSPDDPPPPDPPPPPPPPPPDDDDD

Secondary structure (DSSP, 8-state):
--HHHHHHHHHHHHHHHHHHHHHHHHTTHHHHH-TT-TTHHHHHHHHHHHHHHHHHHHHHHTT----------------------

Radius of gyration: 26.77 Å; chains: 1; bounding box: 48×48×80 Å

pLDDT: mean 82.05, std 14.12, range [54.69, 97.81]